Protein AF-A0A3D3W3P1-F1 (afdb_monomer_lite)

Radius of gyration: 34.87 Å; chains: 1; bounding box: 106×32×61 Å

Sequence (84 aa):
MKKSARSLQAADRRGFTLIELLVVIAIIAILVALLLPAVQQAREAARRTQCKNNLKQIALACHNHHDTYNAMPRGSYGPDITVA

pLDDT: mean 83.26, std 15.05, range [43.72, 97.25]

Structure (mmCIF, N/CA/C/O backbone):
data_AF-A0A3D3W3P1-F1
#
_entry.id   AF-A0A3D3W3P1-F1
#
loop_
_atom_site.group_PDB
_atom_site.id
_atom_site.type_symbol
_atom_site.label_atom_id
_atom_site.label_alt_id
_atom_site.label_comp_id
_atom_site.label_asym_id
_atom_site.label_entity_id
_atom_site.label_seq_id
_atom_site.pdbx_PDB_ins_code
_atom_site.Cartn_x
_atom_site.Cartn_y
_atom_site.Cartn_z
_atom_site.occupancy
_atom_site.B_iso_or_equiv
_atom_site.auth_seq_id
_atom_site.auth_comp_id
_atom_site.auth_asym_id
_atom_site.auth_atom_id
_atom_site.pdbx_PDB_model_num
ATOM 1 N N . MET A 1 1 ? -73.201 16.650 28.157 1.00 48.91 1 MET A N 1
ATOM 2 C CA . MET A 1 1 ? -72.171 16.903 27.124 1.00 48.91 1 MET A CA 1
ATOM 3 C C . MET A 1 1 ? -70.876 16.193 27.504 1.00 48.91 1 MET A C 1
ATOM 5 O O . MET A 1 1 ? -70.378 16.412 28.600 1.00 48.91 1 MET A O 1
ATOM 9 N N . LYS A 1 2 ? -70.393 15.274 26.655 1.00 50.19 2 LYS A N 1
ATOM 10 C CA . LYS A 1 2 ? -69.222 14.417 26.908 1.00 50.19 2 LYS A CA 1
ATOM 11 C C . LYS A 1 2 ? -67.923 15.159 26.558 1.00 50.19 2 LYS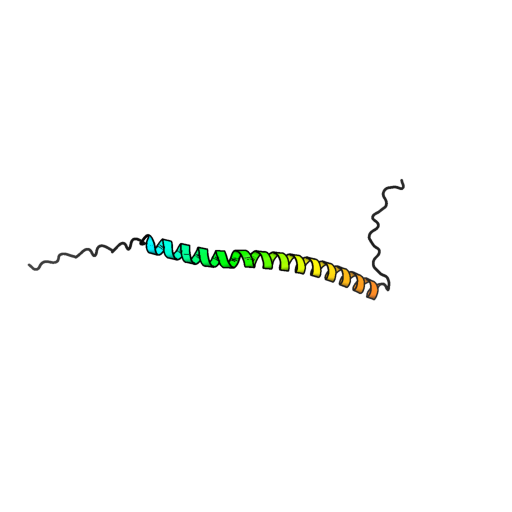 A C 1
ATOM 13 O O . LYS A 1 2 ? -67.842 15.815 25.526 1.00 50.19 2 LYS A O 1
ATOM 18 N N . LYS A 1 3 ? -66.941 15.046 27.456 1.00 63.94 3 LYS A N 1
ATOM 19 C CA . LYS A 1 3 ? -65.571 15.572 27.371 1.00 63.94 3 LYS A CA 1
ATOM 20 C C . LYS A 1 3 ? -64.859 15.065 26.108 1.00 63.94 3 LYS A C 1
ATOM 22 O O . LYS A 1 3 ? -64.944 13.880 25.812 1.00 63.94 3 LYS A O 1
ATOM 27 N N . SER A 1 4 ? -64.092 15.921 25.435 1.00 53.84 4 SER A N 1
ATOM 28 C CA . SER A 1 4 ? -63.110 15.498 24.426 1.00 53.84 4 SER A CA 1
ATOM 29 C C . SER A 1 4 ? -61.854 16.362 24.538 1.00 53.84 4 SER A C 1
ATOM 31 O O . SER A 1 4 ? -61.604 17.241 23.715 1.00 53.84 4 SER A O 1
ATOM 33 N N . ALA A 1 5 ? -61.073 16.126 25.593 1.00 59.69 5 ALA A N 1
ATOM 34 C CA . ALA A 1 5 ? -59.712 16.635 25.696 1.00 59.69 5 ALA A CA 1
ATOM 35 C C . ALA A 1 5 ? -58.845 15.860 24.693 1.00 59.69 5 ALA A C 1
ATOM 37 O O . ALA A 1 5 ? -58.596 14.670 24.871 1.00 59.69 5 ALA A O 1
ATOM 38 N N . ARG A 1 6 ? -58.432 16.519 23.607 1.00 62.25 6 ARG A N 1
ATOM 39 C CA . ARG A 1 6 ? -57.426 15.977 22.689 1.00 62.25 6 ARG A CA 1
ATOM 40 C C . ARG A 1 6 ? -56.093 15.965 23.433 1.00 62.25 6 ARG A C 1
ATOM 42 O O . ARG A 1 6 ? -55.523 17.021 23.688 1.00 62.25 6 ARG A O 1
ATOM 49 N N . SER A 1 7 ? -55.624 14.780 23.806 1.00 58.84 7 SER A N 1
ATOM 50 C CA . SER A 1 7 ? -54.267 14.564 24.294 1.00 58.84 7 SER A CA 1
ATOM 51 C C . SER A 1 7 ? -53.293 14.930 23.176 1.00 58.84 7 SER A C 1
ATOM 53 O O . SER A 1 7 ? -53.124 14.169 22.222 1.00 58.84 7 SER A O 1
ATOM 55 N N . LEU A 1 8 ? -52.682 16.110 23.267 1.00 63.03 8 LEU A N 1
ATOM 56 C CA . LEU A 1 8 ? -51.488 16.438 22.499 1.00 63.03 8 LEU A CA 1
ATOM 57 C C . LEU A 1 8 ? -50.424 15.424 22.923 1.00 63.03 8 LEU A C 1
ATOM 59 O O . LEU A 1 8 ? -49.863 15.527 24.011 1.00 63.03 8 LEU A O 1
ATOM 63 N N . GLN A 1 9 ? -50.221 14.391 22.105 1.00 64.62 9 GLN A N 1
ATOM 64 C CA . GLN A 1 9 ? -49.092 13.482 22.238 1.00 64.62 9 GLN A CA 1
ATOM 65 C C . GLN A 1 9 ? -47.834 14.339 22.098 1.00 64.62 9 GLN A C 1
ATOM 67 O O . GLN A 1 9 ? -47.455 14.728 20.994 1.00 64.62 9 GLN A O 1
ATOM 72 N N . ALA A 1 10 ? -47.237 14.709 23.230 1.00 64.19 10 ALA A N 1
ATOM 73 C CA . ALA A 1 10 ? -45.921 15.313 23.257 1.00 64.19 10 ALA A CA 1
ATOM 74 C C . ALA A 1 10 ? -44.981 14.322 22.568 1.00 64.19 10 ALA A C 1
ATOM 76 O O . ALA A 1 10 ? -44.803 13.202 23.043 1.00 64.19 10 ALA A O 1
ATOM 77 N N . ALA A 1 11 ? -44.464 14.701 21.400 1.00 65.38 11 ALA A N 1
ATOM 78 C CA . ALA A 1 11 ? -43.474 13.912 20.695 1.00 65.38 11 ALA A CA 1
ATOM 79 C C . ALA A 1 11 ? -42.272 13.746 21.629 1.00 65.38 11 ALA A C 1
ATOM 81 O O . ALA A 1 11 ? -41.592 14.724 21.947 1.00 65.38 11 ALA A O 1
ATOM 82 N N . ASP A 1 12 ? -42.078 12.520 22.104 1.00 63.91 12 ASP A N 1
ATOM 83 C CA . ASP A 1 12 ? -40.975 12.113 22.959 1.00 63.91 12 ASP A CA 1
ATOM 84 C C . ASP A 1 12 ? -39.667 12.394 22.213 1.00 63.91 12 ASP A C 1
ATOM 86 O O . ASP A 1 12 ? -39.262 11.665 21.301 1.00 63.91 12 ASP A O 1
ATOM 90 N N . ARG A 1 13 ? -39.051 13.541 22.511 1.00 65.88 13 ARG A N 1
ATOM 91 C CA . ARG A 1 13 ? -37.757 13.904 21.945 1.00 65.88 13 ARG A CA 1
ATOM 92 C C . ARG A 1 13 ? -36.726 13.008 22.612 1.00 65.88 13 ARG A C 1
ATOM 94 O O . ARG A 1 13 ? -36.186 13.358 23.655 1.00 65.88 13 ARG A O 1
ATOM 101 N N . ARG A 1 14 ? -36.461 11.861 21.985 1.00 67.38 14 ARG A N 1
ATOM 102 C CA . ARG A 1 14 ? -35.337 10.976 22.300 1.00 67.38 14 ARG A CA 1
ATOM 103 C C . ARG A 1 14 ? -34.037 11.775 22.190 1.00 67.38 14 ARG A C 1
ATOM 105 O O . ARG A 1 14 ? -33.490 11.942 21.104 1.00 67.38 14 ARG A O 1
ATOM 112 N N . GLY A 1 15 ? -33.587 12.335 23.307 1.00 70.81 15 GLY A N 1
ATOM 113 C CA . GLY A 1 15 ? -32.239 12.867 23.436 1.00 70.81 15 GLY A CA 1
ATOM 114 C C . GLY A 1 15 ? -31.261 11.702 23.371 1.00 70.81 15 GLY A C 1
ATOM 115 O O . GLY A 1 15 ? -31.467 10.690 24.037 1.00 70.81 15 GLY A O 1
ATOM 116 N N . PHE A 1 16 ? -30.227 11.834 22.548 1.00 67.94 16 PHE A N 1
ATOM 117 C CA . PHE A 1 16 ? -29.149 10.857 22.480 1.00 67.94 16 PHE A CA 1
ATOM 118 C C . PHE A 1 16 ? -28.480 10.784 23.851 1.00 67.94 16 PHE A C 1
ATOM 120 O O . PHE A 1 16 ? -28.046 11.810 24.386 1.00 67.94 16 PHE A O 1
ATOM 127 N N . THR A 1 17 ? -28.437 9.601 24.460 1.00 85.06 17 THR A N 1
ATOM 128 C CA . THR A 1 17 ? -27.736 9.464 25.735 1.00 85.06 17 THR A CA 1
ATOM 129 C C . THR A 1 17 ? -26.241 9.627 25.467 1.00 85.06 17 THR A C 1
ATOM 131 O O . THR A 1 17 ? -25.719 9.111 24.480 1.00 85.06 17 THR A O 1
ATOM 134 N N . LEU A 1 18 ? -25.516 10.349 26.328 1.00 85.06 18 LEU A N 1
ATOM 135 C CA . LEU A 1 18 ? -24.056 10.503 26.192 1.00 85.06 18 LEU A CA 1
ATOM 136 C C . LEU A 1 18 ? -23.355 9.142 26.021 1.00 85.06 18 LEU A C 1
ATOM 138 O O . LEU A 1 18 ? -22.364 9.033 25.308 1.00 85.06 18 LEU A O 1
ATOM 142 N N . ILE A 1 19 ? -23.922 8.097 26.625 1.00 90.69 19 ILE A N 1
ATOM 143 C CA . ILE A 1 19 ? -23.465 6.709 26.550 1.00 90.69 19 ILE A CA 1
ATOM 144 C C . ILE A 1 19 ? -23.545 6.153 25.119 1.00 90.69 19 ILE A C 1
ATOM 146 O O . ILE A 1 19 ? -22.582 5.541 24.658 1.00 90.69 19 ILE A O 1
ATOM 150 N N . GLU A 1 20 ? -24.643 6.392 24.395 1.00 87.38 20 GLU A N 1
ATOM 151 C CA . GLU A 1 20 ? -24.786 5.961 22.997 1.00 87.38 20 GLU A CA 1
ATOM 152 C C . GLU A 1 20 ? -23.755 6.633 22.074 1.00 87.38 20 GLU A C 1
ATOM 154 O O . GLU A 1 20 ? -23.284 6.007 21.128 1.00 87.38 20 GLU A O 1
ATOM 159 N N . LEU A 1 21 ? -23.330 7.870 22.359 1.00 89.69 21 LEU A N 1
ATOM 160 C CA . LEU A 1 21 ? -22.258 8.524 21.591 1.00 89.69 21 LEU A CA 1
ATOM 161 C C . LEU A 1 21 ? -20.891 7.931 21.909 1.00 89.69 21 LEU A C 1
ATOM 163 O O . LEU A 1 21 ? -20.089 7.671 21.012 1.00 89.69 21 LEU A O 1
ATOM 167 N N . LEU A 1 22 ? -20.633 7.710 23.195 1.00 93.06 22 LEU A N 1
ATOM 168 C CA . LEU A 1 22 ? -19.350 7.220 23.679 1.00 93.06 22 LEU A CA 1
ATOM 169 C C . LEU A 1 22 ? -19.039 5.820 23.145 1.00 93.06 22 LEU A C 1
ATOM 171 O O . LEU A 1 22 ? -17.906 5.572 22.732 1.00 93.06 22 LEU A O 1
ATOM 175 N N . VAL A 1 23 ? -20.032 4.924 23.087 1.00 93.88 23 VAL A N 1
ATOM 176 C CA . VAL A 1 23 ? -19.814 3.563 22.572 1.00 93.88 23 VAL A CA 1
ATOM 177 C C . VAL A 1 23 ? -19.454 3.564 21.085 1.00 93.88 23 VAL A C 1
ATOM 179 O O . VAL A 1 23 ? -18.569 2.820 20.664 1.00 93.88 23 VAL A O 1
ATOM 182 N N . VAL A 1 24 ? -20.069 4.441 20.288 1.00 94.88 24 VAL A N 1
ATOM 183 C CA . VAL A 1 24 ? -19.788 4.542 18.848 1.00 94.88 24 VAL A CA 1
ATOM 184 C C . VAL A 1 24 ? -18.357 5.013 18.611 1.00 94.88 24 VAL A C 1
ATOM 186 O O . VAL A 1 24 ? -17.625 4.408 17.826 1.00 94.88 24 VAL A O 1
ATOM 189 N N . ILE A 1 25 ? -17.930 6.056 19.324 1.00 95.88 25 ILE A N 1
ATOM 190 C CA . ILE A 1 25 ? -16.566 6.581 19.205 1.00 95.88 25 ILE A CA 1
ATOM 191 C C . ILE A 1 25 ? -15.547 5.524 19.660 1.00 95.88 25 IL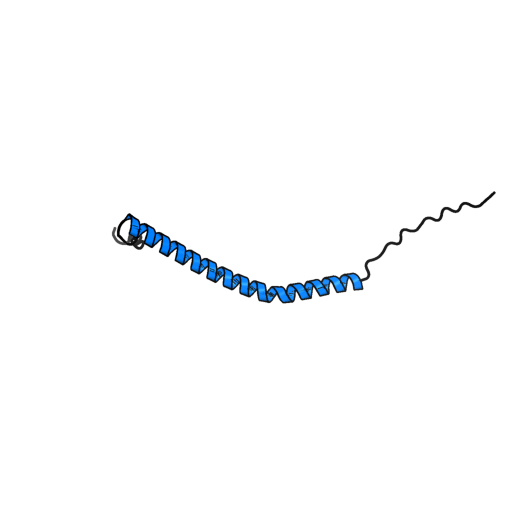E A C 1
ATOM 193 O O . ILE A 1 25 ? -14.518 5.351 19.007 1.00 95.88 25 ILE A O 1
ATOM 197 N N . ALA A 1 26 ? -15.850 4.767 20.721 1.00 95.69 26 ALA A N 1
ATOM 198 C CA . ALA A 1 26 ? 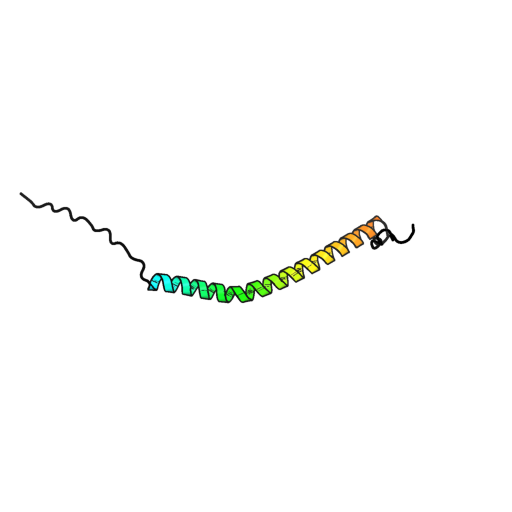-14.992 3.685 21.202 1.00 95.69 26 ALA A CA 1
ATOM 199 C C . ALA A 1 26 ? -14.800 2.579 20.150 1.00 95.69 26 ALA A C 1
ATOM 201 O O . ALA A 1 26 ? -13.671 2.152 19.905 1.00 95.69 26 ALA A O 1
ATOM 202 N N . ILE A 1 27 ? -15.873 2.155 19.476 1.00 96.00 27 ILE A N 1
ATOM 203 C CA . ILE A 1 27 ? -15.789 1.143 18.414 1.00 96.00 27 ILE A CA 1
ATOM 204 C C . ILE A 1 27 ? -14.953 1.667 17.236 1.00 96.00 27 ILE A C 1
ATOM 206 O O . ILE A 1 27 ? -14.058 0.964 16.767 1.00 96.00 27 ILE A O 1
ATOM 210 N N . ILE A 1 28 ? -15.179 2.909 16.790 1.00 96.06 28 ILE A N 1
ATOM 211 C CA . ILE A 1 28 ? -14.401 3.522 15.697 1.00 96.06 28 ILE A CA 1
ATOM 212 C C . ILE A 1 28 ? -12.910 3.586 16.056 1.00 96.06 28 ILE A C 1
ATOM 214 O O . ILE A 1 28 ? -12.066 3.240 15.228 1.00 96.06 28 ILE A O 1
ATOM 218 N N . ALA A 1 29 ? -12.574 3.980 17.287 1.00 96.12 29 ALA A N 1
ATOM 219 C CA . ALA A 1 29 ? -11.191 4.065 17.747 1.00 96.12 29 ALA A CA 1
ATOM 220 C C . ALA A 1 29 ? -10.484 2.700 17.719 1.00 96.12 29 ALA A C 1
ATOM 222 O O . ALA 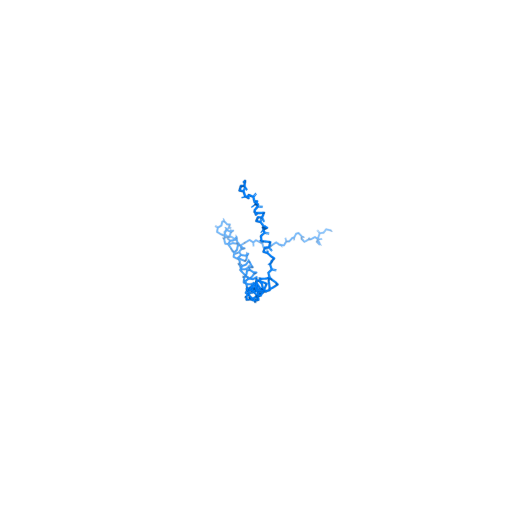A 1 29 ? -9.350 2.617 17.248 1.00 96.12 29 ALA A O 1
ATOM 223 N N . ILE A 1 30 ? -11.159 1.626 18.150 1.00 95.31 30 ILE A N 1
ATOM 224 C CA . ILE A 1 30 ? -10.617 0.257 18.099 1.00 95.31 30 ILE A CA 1
ATOM 225 C C . ILE A 1 30 ? -10.369 -0.170 16.649 1.00 95.31 30 ILE A C 1
ATOM 227 O O . ILE A 1 30 ? -9.290 -0.670 16.330 1.00 95.31 30 ILE A O 1
ATOM 231 N N . LEU A 1 31 ? -11.334 0.063 15.756 1.00 95.88 31 LEU A N 1
ATOM 232 C CA . LEU A 1 31 ? -11.192 -0.284 14.341 1.00 95.88 31 LEU A CA 1
ATOM 233 C C . LEU A 1 31 ? -10.003 0.447 13.703 1.00 95.88 31 LEU A C 1
ATOM 235 O O . LEU A 1 31 ? -9.176 -0.178 13.043 1.00 95.88 31 LEU A O 1
ATOM 239 N N . VAL A 1 32 ? -9.863 1.755 13.938 1.00 95.12 32 VAL A N 1
ATOM 240 C CA . VAL A 1 32 ? -8.750 2.548 13.391 1.00 95.12 32 VAL A CA 1
ATOM 241 C C . VAL A 1 32 ? -7.406 2.143 14.003 1.00 95.12 32 VAL A C 1
ATOM 243 O O . VAL A 1 32 ? -6.419 2.050 13.274 1.00 95.12 32 VAL A O 1
ATOM 246 N N . ALA A 1 33 ? -7.352 1.849 15.304 1.00 92.88 33 ALA A N 1
ATOM 247 C CA . ALA A 1 33 ? -6.128 1.409 15.975 1.00 92.88 33 ALA A CA 1
ATOM 248 C C . ALA A 1 33 ? -5.555 0.120 15.364 1.00 92.88 33 ALA A C 1
ATOM 250 O O . ALA A 1 33 ? -4.338 -0.011 15.241 1.00 92.88 33 ALA A O 1
ATOM 251 N N . LEU A 1 34 ? -6.418 -0.800 14.921 1.00 91.56 34 LEU A N 1
ATOM 252 C CA . LEU A 1 34 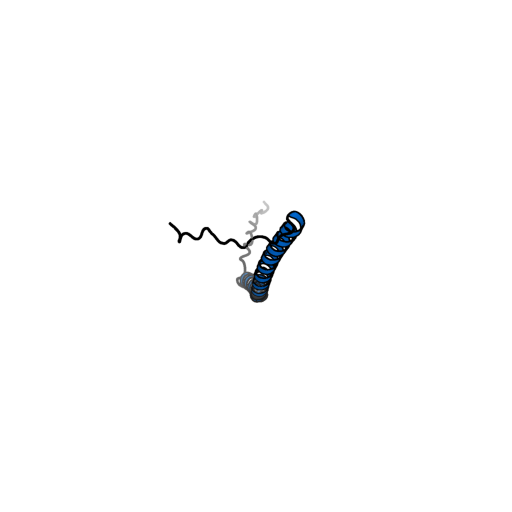? -6.005 -2.020 14.222 1.00 91.56 34 LEU A CA 1
ATOM 253 C C . LEU A 1 34 ? -5.595 -1.756 12.762 1.00 91.56 34 LEU A C 1
ATOM 255 O O . LEU A 1 34 ? -4.732 -2.450 12.225 1.00 91.56 34 LEU A O 1
ATOM 259 N N . LEU A 1 35 ? -6.176 -0.739 12.119 1.00 91.12 35 LEU A N 1
ATOM 260 C CA . LEU A 1 35 ? -5.901 -0.388 10.722 1.00 91.12 35 LEU A CA 1
ATOM 261 C C . LEU A 1 35 ? -4.605 0.415 10.542 1.00 91.12 35 LEU A C 1
ATOM 263 O O . LEU A 1 35 ? -3.904 0.218 9.549 1.00 91.12 35 LEU A O 1
ATOM 267 N N . LEU A 1 36 ? -4.249 1.290 11.486 1.00 88.38 36 LEU A N 1
ATOM 268 C CA . LEU A 1 36 ? -3.041 2.122 11.407 1.00 88.38 36 LEU A CA 1
ATOM 269 C C . LEU A 1 36 ? -1.741 1.324 11.178 1.00 88.38 36 LEU A C 1
ATOM 271 O O . LEU A 1 36 ? -1.023 1.657 10.242 1.00 88.38 36 LEU A O 1
ATOM 275 N N . PRO A 1 37 ? -1.398 0.265 11.935 1.00 87.44 37 PRO A N 1
ATOM 276 C CA . PRO A 1 37 ? -0.174 -0.493 11.662 1.00 87.44 37 PRO A CA 1
ATOM 277 C C . PRO A 1 37 ? -0.220 -1.230 10.313 1.00 87.44 37 PRO A C 1
ATOM 279 O O . PRO A 1 37 ? 0.813 -1.385 9.658 1.00 87.44 37 PRO A O 1
ATOM 282 N N . ALA A 1 38 ? -1.405 -1.655 9.866 1.00 90.69 38 ALA A N 1
ATOM 283 C CA . ALA A 1 38 ? -1.582 -2.366 8.601 1.00 90.69 38 ALA A CA 1
ATOM 284 C C . ALA A 1 38 ? -1.392 -1.450 7.378 1.00 90.69 38 ALA A C 1
ATOM 286 O O . ALA A 1 38 ? -0.783 -1.852 6.383 1.00 90.69 38 ALA A O 1
ATOM 287 N N . VAL A 1 39 ? -1.846 -0.194 7.454 1.00 92.69 39 VAL A N 1
ATOM 288 C CA . VAL A 1 39 ? -1.697 0.793 6.368 1.00 92.69 39 VAL A CA 1
ATOM 289 C C . VAL A 1 39 ? -0.221 1.083 6.067 1.00 92.69 39 VAL A C 1
ATOM 291 O O . VAL A 1 39 ? 0.154 1.279 4.908 1.00 92.69 39 VAL A O 1
ATOM 294 N N . GLN A 1 40 ? 0.641 1.046 7.081 1.00 88.81 40 GLN A N 1
ATOM 295 C CA . GLN A 1 40 ? 2.059 1.380 6.957 1.00 88.81 40 GLN A CA 1
ATOM 296 C C . GLN A 1 40 ? 2.790 0.263 6.207 1.00 88.81 40 GLN A C 1
ATOM 298 O O . GLN A 1 40 ? 3.500 0.528 5.232 1.00 88.81 40 GLN A O 1
ATOM 303 N N . GLN A 1 41 ? 2.509 -0.988 6.584 1.00 89.31 41 GLN A N 1
ATOM 304 C CA . GLN A 1 41 ? 2.996 -2.174 5.879 1.00 89.31 41 GLN A CA 1
ATOM 305 C C . GLN A 1 41 ? 2.529 -2.179 4.418 1.00 89.31 41 GLN A C 1
ATOM 307 O O . GLN A 1 41 ? 3.331 -2.400 3.508 1.00 89.31 41 GLN A O 1
ATOM 312 N N . ALA A 1 42 ? 1.256 -1.852 4.171 1.00 89.56 42 ALA A N 1
ATOM 313 C CA . ALA A 1 42 ? 0.713 -1.763 2.820 1.00 89.56 42 ALA A CA 1
ATOM 314 C C . ALA A 1 42 ? 1.400 -0.668 1.984 1.00 89.56 42 ALA A C 1
ATOM 316 O O . ALA A 1 42 ? 1.730 -0.903 0.820 1.00 89.56 42 ALA A O 1
ATOM 317 N N . ARG A 1 43 ? 1.684 0.512 2.555 1.00 93.00 43 ARG A N 1
ATOM 318 C CA . ARG A 1 43 ? 2.408 1.579 1.840 1.00 93.00 43 ARG A CA 1
ATOM 319 C C . ARG A 1 43 ? 3.835 1.181 1.488 1.00 93.00 43 ARG A C 1
ATOM 321 O O . ARG A 1 43 ? 4.297 1.480 0.387 1.00 93.00 43 ARG A O 1
ATOM 328 N N . GLU A 1 44 ? 4.545 0.522 2.393 1.00 92.44 44 GLU A N 1
ATOM 329 C CA . GLU A 1 44 ? 5.904 0.049 2.125 1.00 92.44 44 GLU A CA 1
ATOM 330 C C . GLU A 1 44 ? 5.928 -1.049 1.063 1.00 92.44 44 GLU A C 1
ATOM 332 O O . GLU A 1 44 ? 6.735 -0.985 0.131 1.00 92.44 44 GLU A O 1
ATOM 337 N N . ALA A 1 45 ? 4.998 -2.002 1.138 1.00 91.69 45 ALA A N 1
ATOM 338 C CA . ALA A 1 45 ? 4.816 -3.021 0.114 1.00 91.69 45 ALA A CA 1
ATOM 339 C C . ALA A 1 45 ? 4.461 -2.404 -1.251 1.00 91.69 45 ALA A C 1
ATOM 341 O O . ALA A 1 45 ? 5.024 -2.810 -2.272 1.00 91.69 45 ALA A O 1
ATOM 342 N N . ALA A 1 46 ? 3.599 -1.382 -1.283 1.00 93.50 46 ALA A N 1
ATOM 343 C CA . ALA A 1 46 ? 3.242 -0.663 -2.505 1.00 93.50 46 ALA A CA 1
ATOM 344 C C . ALA A 1 46 ? 4.452 0.056 -3.123 1.00 93.50 46 ALA A C 1
ATOM 346 O O . ALA A 1 46 ? 4.709 -0.111 -4.314 1.00 93.50 46 ALA A O 1
ATOM 347 N N . ARG A 1 47 ? 5.255 0.776 -2.323 1.00 95.94 47 ARG A N 1
ATOM 348 C CA . ARG A 1 47 ? 6.486 1.437 -2.804 1.00 95.94 47 ARG A CA 1
ATOM 349 C C . ARG A 1 47 ? 7.490 0.438 -3.381 1.00 95.94 47 ARG A C 1
ATOM 351 O O . ARG A 1 47 ? 8.042 0.669 -4.456 1.00 95.94 47 ARG A O 1
ATOM 358 N N . ARG A 1 48 ? 7.697 -0.696 -2.702 1.00 95.06 48 ARG A N 1
ATOM 359 C CA . ARG A 1 48 ? 8.564 -1.781 -3.196 1.00 95.06 48 ARG A CA 1
ATOM 360 C C . ARG A 1 48 ? 8.038 -2.363 -4.507 1.00 95.06 48 ARG A C 1
ATOM 362 O O . ARG A 1 48 ? 8.809 -2.557 -5.444 1.00 95.06 48 ARG A O 1
ATOM 369 N N . THR A 1 49 ? 6.731 -2.602 -4.586 1.00 95.94 49 THR A N 1
ATOM 370 C CA . THR A 1 49 ? 6.074 -3.140 -5.785 1.00 95.94 49 THR A CA 1
ATOM 371 C C . THR A 1 49 ? 6.194 -2.179 -6.963 1.00 95.94 49 THR A C 1
ATOM 373 O O . THR A 1 49 ? 6.559 -2.603 -8.057 1.00 95.94 49 THR A O 1
ATOM 376 N N . GLN A 1 50 ? 5.968 -0.883 -6.742 1.00 96.19 50 GLN A N 1
ATOM 377 C CA . GLN A 1 50 ? 6.109 0.147 -7.767 1.00 96.19 50 GLN A CA 1
ATOM 378 C C . GLN A 1 50 ? 7.547 0.225 -8.294 1.00 96.19 50 GLN A C 1
ATOM 380 O O . GLN A 1 50 ? 7.754 0.149 -9.501 1.00 96.19 50 GLN A O 1
ATOM 385 N N . CYS A 1 51 ? 8.546 0.287 -7.405 1.00 96.75 51 CYS A N 1
ATOM 386 C CA . CYS A 1 51 ? 9.958 0.297 -7.800 1.00 96.75 51 CYS A CA 1
ATOM 387 C C . CYS A 1 51 ? 10.327 -0.947 -8.626 1.00 96.75 51 CYS A C 1
ATOM 389 O O . CYS A 1 51 ? 10.876 -0.836 -9.724 1.00 96.75 51 CYS A O 1
ATOM 391 N N . LYS A 1 52 ? 9.938 -2.139 -8.154 1.00 97.25 52 LYS A N 1
ATOM 392 C CA . LYS A 1 52 ? 10.163 -3.398 -8.876 1.00 97.25 52 LYS A CA 1
ATOM 393 C C . LYS A 1 52 ? 9.507 -3.390 -10.259 1.00 97.25 52 LYS A C 1
ATOM 395 O O . LYS A 1 52 ? 10.101 -3.881 -11.214 1.00 97.25 52 LYS A O 1
ATOM 400 N N . ASN A 1 53 ? 8.300 -2.846 -10.383 1.00 96.69 53 ASN A N 1
ATOM 401 C CA . ASN A 1 53 ? 7.596 -2.779 -11.660 1.00 96.69 53 ASN A CA 1
ATOM 402 C C . ASN A 1 53 ? 8.238 -1.785 -12.631 1.00 96.69 53 ASN A C 1
ATOM 404 O O . ASN A 1 53 ? 8.319 -2.091 -13.816 1.00 96.69 53 ASN A O 1
ATOM 408 N N . ASN A 1 54 ? 8.757 -0.656 -12.146 1.00 96.75 54 ASN A N 1
ATOM 409 C CA . ASN A 1 54 ? 9.511 0.280 -12.981 1.00 96.75 54 ASN A CA 1
ATOM 410 C C . ASN A 1 54 ? 10.766 -0.390 -13.563 1.00 96.75 54 ASN A C 1
ATOM 412 O O . ASN A 1 54 ? 10.999 -0.325 -14.766 1.00 96.75 54 ASN A O 1
ATOM 416 N N . LEU A 1 55 ? 11.533 -1.110 -12.734 1.00 96.12 55 LEU A N 1
ATOM 417 C CA . LEU A 1 55 ? 12.711 -1.854 -13.197 1.00 96.12 55 LEU A CA 1
ATOM 418 C C . LEU A 1 55 ? 12.347 -2.945 -14.209 1.00 96.12 55 LEU A C 1
ATOM 420 O O . LEU A 1 55 ? 13.028 -3.098 -15.219 1.00 96.12 55 LEU A O 1
ATOM 424 N N . LYS A 1 56 ? 11.247 -3.673 -13.976 1.00 96.88 56 LYS A N 1
ATOM 425 C CA . LYS A 1 56 ? 10.730 -4.646 -14.948 1.00 96.88 56 LYS A CA 1
ATOM 426 C C . LYS A 1 56 ? 10.393 -3.993 -16.287 1.00 96.88 56 LYS A C 1
ATOM 428 O O . LYS A 1 56 ? 10.726 -4.559 -17.318 1.00 96.88 56 LYS A O 1
ATOM 433 N N . GLN A 1 57 ? 9.755 -2.823 -16.280 1.00 96.25 57 GLN A N 1
ATOM 434 C CA . GLN A 1 57 ? 9.418 -2.105 -17.512 1.00 96.25 57 GLN A CA 1
ATOM 435 C C . GLN A 1 57 ? 10.671 -1.659 -18.274 1.00 96.25 57 GLN A C 1
ATOM 437 O O . GLN A 1 57 ? 10.717 -1.815 -19.489 1.00 96.25 57 GLN A O 1
ATOM 442 N N . ILE A 1 58 ? 11.707 -1.189 -17.573 1.00 94.38 58 ILE A N 1
ATOM 443 C CA . ILE A 1 58 ? 13.000 -0.853 -18.190 1.00 94.38 58 ILE A CA 1
ATOM 444 C C . ILE A 1 58 ? 13.643 -2.100 -18.805 1.00 94.38 58 ILE A C 1
ATOM 446 O O . ILE A 1 58 ? 14.055 -2.068 -19.959 1.00 94.38 58 ILE A O 1
ATOM 450 N N . ALA A 1 59 ? 13.692 -3.213 -18.068 1.00 94.44 59 ALA A N 1
ATOM 451 C CA . ALA A 1 59 ? 14.265 -4.459 -18.571 1.00 94.44 59 ALA A CA 1
ATOM 452 C C . ALA A 1 59 ? 13.524 -4.970 -19.818 1.00 94.44 59 ALA A C 1
ATOM 454 O O . ALA A 1 59 ? 14.161 -5.336 -20.802 1.00 94.44 59 ALA A O 1
ATOM 455 N N . LEU A 1 60 ? 12.188 -4.937 -19.803 1.00 96.25 60 LEU A N 1
ATOM 456 C CA . LEU A 1 60 ? 11.365 -5.279 -20.965 1.00 96.25 60 LEU A CA 1
ATOM 457 C C . LEU A 1 60 ? 11.650 -4.355 -22.151 1.00 96.25 60 LEU A C 1
ATOM 459 O O . LEU A 1 60 ? 11.795 -4.835 -23.268 1.00 96.25 60 LEU A O 1
ATOM 463 N N . ALA A 1 61 ? 11.782 -3.047 -21.923 1.00 93.06 61 ALA A N 1
ATOM 464 C CA . ALA A 1 61 ? 12.130 -2.102 -22.979 1.00 93.06 61 ALA A CA 1
ATOM 465 C C . ALA A 1 61 ? 13.512 -2.398 -23.588 1.00 93.06 61 ALA A C 1
ATOM 467 O O . ALA A 1 61 ? 13.655 -2.372 -24.809 1.00 93.06 61 ALA A O 1
ATOM 468 N N . CYS A 1 62 ? 14.509 -2.735 -22.763 1.00 93.25 62 CYS A N 1
ATOM 469 C CA . CYS A 1 62 ? 15.835 -3.134 -23.236 1.00 93.25 62 CYS A CA 1
ATOM 470 C C . CYS A 1 62 ? 15.793 -4.429 -24.053 1.00 93.25 62 CYS A C 1
ATOM 472 O O . CYS A 1 62 ? 16.407 -4.486 -25.115 1.00 93.25 62 CYS A O 1
ATOM 474 N N . HIS A 1 63 ? 15.056 -5.443 -23.589 1.00 94.56 63 HIS A N 1
ATOM 475 C CA . HIS A 1 63 ? 14.882 -6.694 -24.329 1.00 94.56 63 HIS A CA 1
ATOM 476 C C . HIS A 1 63 ? 14.166 -6.467 -25.662 1.00 94.56 63 HIS A C 1
ATOM 478 O O . HIS A 1 63 ? 14.691 -6.870 -26.690 1.00 94.56 63 HIS A O 1
ATOM 484 N N . ASN A 1 64 ? 13.067 -5.708 -25.682 1.00 94.69 64 ASN A N 1
ATOM 485 C CA . ASN A 1 64 ? 12.366 -5.363 -26.922 1.00 94.69 64 ASN A CA 1
ATOM 486 C C . ASN A 1 64 ? 13.271 -4.603 -27.912 1.00 94.69 64 ASN A C 1
ATOM 488 O O . ASN A 1 64 ? 13.189 -4.810 -29.125 1.00 94.69 64 ASN A O 1
ATOM 492 N N . HIS A 1 65 ? 14.140 -3.717 -27.408 1.00 93.00 65 HIS A N 1
ATOM 493 C CA . HIS A 1 65 ? 15.117 -3.012 -28.236 1.00 93.00 65 HIS A CA 1
ATOM 494 C C . HIS A 1 65 ? 16.164 -3.977 -28.804 1.00 93.00 65 HIS A C 1
ATOM 496 O O . HIS A 1 65 ? 16.462 -3.921 -29.994 1.00 93.00 65 HIS A O 1
ATOM 502 N N . HIS A 1 66 ? 16.674 -4.894 -27.984 1.00 92.50 66 HIS A N 1
ATOM 503 C CA . HIS A 1 66 ? 17.608 -5.916 -28.436 1.00 92.50 66 HIS A CA 1
ATOM 504 C C . HIS A 1 66 ? 16.988 -6.847 -29.481 1.00 92.50 66 HIS A C 1
ATOM 506 O O . HIS A 1 66 ? 17.609 -7.069 -30.513 1.00 92.50 66 HIS A O 1
ATOM 512 N N . ASP A 1 67 ? 15.754 -7.303 -29.283 1.00 94.44 67 ASP A N 1
ATOM 513 C CA . ASP A 1 67 ? 15.058 -8.177 -30.233 1.00 94.44 67 ASP A CA 1
ATOM 514 C C . ASP A 1 67 ? 14.845 -7.493 -31.596 1.00 94.44 67 ASP A C 1
ATOM 516 O O . ASP A 1 67 ? 14.907 -8.136 -32.642 1.00 94.44 67 ASP A O 1
ATOM 520 N N . THR A 1 68 ? 14.626 -6.173 -31.600 1.00 94.38 68 THR A N 1
ATOM 521 C CA . THR A 1 68 ? 14.370 -5.401 -32.829 1.00 94.38 68 THR A CA 1
ATOM 522 C C . THR A 1 68 ? 15.657 -4.961 -33.534 1.00 94.38 68 THR A C 1
ATOM 524 O O . THR A 1 68 ? 15.735 -4.984 -34.761 1.00 94.38 68 THR A O 1
ATOM 527 N N . TYR A 1 69 ? 16.667 -4.531 -32.775 1.00 92.06 69 TYR A N 1
ATOM 528 C CA . TYR A 1 69 ? 17.868 -3.874 -33.303 1.00 92.06 69 TYR A CA 1
ATOM 529 C C . TYR A 1 69 ? 19.148 -4.710 -33.138 1.00 92.06 69 TYR A C 1
ATOM 531 O O . TYR A 1 69 ? 20.22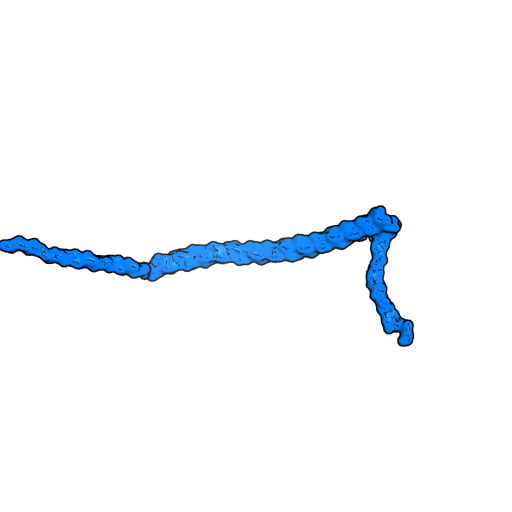2 -4.253 -33.524 1.00 92.06 69 TYR A O 1
ATOM 539 N N . ASN A 1 70 ? 19.057 -5.919 -32.565 1.00 92.62 70 ASN A N 1
ATOM 540 C CA . ASN A 1 70 ? 20.176 -6.810 -32.215 1.00 92.62 70 ASN A CA 1
ATOM 541 C C . ASN A 1 70 ? 21.290 -6.132 -31.396 1.00 92.62 70 ASN A C 1
ATOM 543 O O . ASN A 1 70 ? 22.432 -6.586 -31.355 1.00 92.62 70 ASN A O 1
ATOM 547 N N . ALA A 1 71 ? 20.959 -5.041 -30.709 1.00 87.62 71 ALA A N 1
ATOM 548 C CA . ALA A 1 71 ? 21.878 -4.233 -29.926 1.00 87.62 71 ALA A CA 1
ATOM 549 C C . ALA A 1 71 ? 21.180 -3.784 -28.641 1.00 87.62 71 ALA A C 1
ATOM 551 O O . ALA A 1 71 ? 19.971 -3.580 -28.628 1.00 87.62 71 ALA A O 1
ATOM 552 N N . MET A 1 72 ? 21.926 -3.648 -27.546 1.00 89.38 72 MET A N 1
ATOM 553 C CA . MET A 1 72 ? 21.384 -3.064 -26.316 1.00 89.38 72 MET A CA 1
ATOM 554 C C . MET A 1 72 ? 21.205 -1.547 -26.483 1.00 89.38 72 MET A C 1
ATOM 556 O O . MET A 1 72 ? 21.994 -0.922 -27.201 1.00 89.38 72 MET A O 1
ATOM 560 N N . PRO A 1 73 ? 20.205 -0.931 -25.821 1.00 86.56 73 PRO A N 1
ATOM 561 C CA . PRO A 1 73 ? 20.010 0.508 -25.912 1.00 86.56 73 PRO A CA 1
ATOM 562 C C . PRO A 1 73 ? 21.251 1.234 -25.389 1.00 86.56 73 PRO A C 1
ATOM 564 O O . PRO A 1 73 ? 21.798 0.886 -24.339 1.00 86.56 73 PRO A O 1
ATOM 567 N N . ARG A 1 74 ? 21.706 2.256 -26.121 1.00 82.25 74 ARG A N 1
ATOM 568 C CA . ARG A 1 74 ? 22.815 3.094 -25.657 1.00 82.25 74 ARG A CA 1
ATOM 569 C C . ARG A 1 74 ? 22.374 3.826 -24.392 1.00 82.25 74 ARG A C 1
ATOM 571 O O . ARG A 1 74 ? 21.352 4.509 -24.402 1.00 82.25 74 ARG A O 1
ATOM 578 N N . GLY A 1 75 ? 23.146 3.692 -23.312 1.00 75.81 75 GLY A N 1
ATOM 579 C CA . GLY A 1 75 ? 22.993 4.560 -22.148 1.00 75.81 75 GLY A CA 1
ATOM 580 C C . GLY A 1 75 ? 23.102 6.008 -22.614 1.00 75.81 75 GLY A C 1
ATOM 581 O O . GLY A 1 75 ? 23.973 6.324 -23.423 1.00 75.81 75 GLY A O 1
ATOM 582 N N . SER A 1 76 ? 22.177 6.863 -22.181 1.00 63.06 76 SER A N 1
ATOM 583 C CA . SER A 1 76 ? 22.172 8.277 -22.547 1.00 63.06 76 SER A CA 1
ATOM 584 C C . SER A 1 76 ? 23.437 8.954 -22.012 1.00 63.06 76 SER A C 1
ATOM 586 O O . SER A 1 76 ? 23.432 9.497 -20.911 1.00 63.06 76 SER A O 1
ATOM 588 N N . TYR A 1 77 ? 24.513 8.956 -22.795 1.00 62.16 77 TYR A N 1
ATOM 589 C CA . TYR A 1 77 ? 25.501 10.021 -22.737 1.00 62.16 77 TYR A CA 1
ATOM 590 C C . TYR A 1 77 ? 24.781 11.233 -23.327 1.00 62.16 77 TYR A C 1
ATOM 592 O O . TYR A 1 77 ? 24.560 11.301 -24.537 1.00 62.16 77 TYR A O 1
ATOM 600 N N . GLY A 1 78 ? 24.289 12.128 -22.464 1.00 62.28 78 GLY A N 1
ATOM 601 C CA . GLY A 1 78 ? 23.838 13.444 -22.919 1.00 62.28 78 GLY A CA 1
ATOM 602 C C . GLY A 1 78 ? 24.949 14.103 -23.746 1.00 62.28 78 GLY A C 1
ATOM 603 O O . GLY A 1 78 ? 26.103 13.679 -23.636 1.00 62.28 78 GLY A O 1
ATOM 604 N N . PRO A 1 79 ? 24.644 15.101 -24.592 1.00 62.22 79 PRO A N 1
ATOM 605 C CA . PRO A 1 79 ? 25.701 15.826 -25.280 1.00 62.22 79 PRO A CA 1
ATOM 606 C C . PRO A 1 79 ? 26.690 16.325 -24.224 1.00 62.22 79 PRO A C 1
ATOM 608 O O . PRO A 1 79 ? 26.302 17.027 -23.289 1.00 62.22 79 PRO A O 1
ATOM 611 N N . ASP A 1 80 ? 27.940 15.887 -24.336 1.00 64.19 80 ASP A N 1
ATOM 612 C CA . ASP A 1 80 ? 29.030 16.386 -23.518 1.00 64.19 80 ASP A CA 1
ATOM 613 C C . ASP A 1 80 ? 29.205 17.857 -23.909 1.00 64.19 80 ASP A C 1
ATOM 615 O O . ASP A 1 80 ? 29.810 18.181 -24.929 1.00 64.19 80 ASP A O 1
ATOM 619 N N . ILE A 1 81 ? 28.576 18.769 -23.165 1.00 66.44 81 ILE A N 1
ATOM 620 C CA . ILE A 1 81 ? 28.636 20.219 -23.407 1.00 66.44 81 ILE A CA 1
ATOM 621 C C . ILE A 1 81 ? 30.022 20.809 -23.070 1.00 66.44 81 ILE A C 1
ATOM 623 O O . ILE A 1 81 ? 30.123 21.978 -22.718 1.00 66.44 81 ILE A O 1
ATOM 627 N N . THR A 1 82 ? 31.098 20.019 -23.148 1.00 61.56 82 THR A N 1
ATOM 628 C CA . THR A 1 82 ? 32.473 20.428 -22.817 1.00 61.56 82 THR A CA 1
ATOM 629 C C . THR A 1 82 ? 33.414 20.525 -24.022 1.00 61.56 82 THR A C 1
ATOM 631 O O . THR A 1 82 ? 34.610 20.737 -23.841 1.00 61.56 82 THR A O 1
ATOM 634 N N . VAL A 1 83 ? 32.904 20.460 -25.257 1.00 57.28 83 VAL A N 1
ATOM 635 C CA . VAL A 1 83 ? 33.706 20.723 -26.469 1.00 57.28 83 VAL A CA 1
ATOM 636 C C . VAL A 1 83 ? 33.035 21.726 -27.414 1.00 57.28 83 VAL A C 1
ATOM 638 O O . VAL A 1 83 ? 32.498 21.355 -28.455 1.00 57.28 83 VAL A O 1
ATOM 641 N N . ALA A 1 84 ? 33.081 23.008 -27.042 1.00 43.72 84 ALA A N 1
ATOM 642 C CA . ALA A 1 84 ? 33.087 24.163 -27.950 1.00 43.72 84 ALA A CA 1
ATOM 643 C C . ALA A 1 84 ? 33.566 25.410 -27.196 1.00 43.72 84 ALA A C 1
ATOM 645 O O . ALA A 1 84 ? 32.975 25.708 -26.134 1.00 43.72 84 ALA A O 1
#

Secondary structure (DSSP, 8-state):
--------------PPPHHHHHHHHHHHHHHHHHHHHHHHHHHHHHHHHHHHHHHHHHHHHHHHHHHHHSSPPPP-----TT--

Foldseek 3Di:
DDDDDPPPPPPPPPDDDPVNVVVVVVVVVVVVVVVVVVVVVVVVVVVVVVVVVVVVVVVVVQVVCCVVPVDGDDDDPDPPPPDD